Protein AF-A0A154BMY9-F1 (afdb_monomer_lite)

Structure (mmCIF, N/CA/C/O backbone):
data_AF-A0A154BMY9-F1
#
_entry.id   AF-A0A154BMY9-F1
#
loop_
_atom_site.group_PDB
_atom_site.id
_atom_site.type_symbol
_atom_site.label_atom_id
_atom_site.label_alt_id
_atom_site.label_comp_id
_atom_site.label_asym_id
_atom_site.label_entity_id
_atom_site.label_seq_id
_atom_site.pdbx_PDB_ins_code
_atom_site.Cartn_x
_atom_site.Cartn_y
_atom_site.Cartn_z
_atom_site.occupancy
_atom_site.B_iso_or_equiv
_atom_site.auth_seq_id
_atom_site.auth_comp_id
_atom_site.auth_asym_id
_atom_site.auth_atom_id
_atom_site.pdbx_PDB_model_num
ATOM 1 N N . MET A 1 1 ? 15.932 2.012 26.566 1.00 51.09 1 MET A N 1
ATOM 2 C CA . MET A 1 1 ? 16.531 0.942 25.735 1.00 51.09 1 MET A CA 1
ATOM 3 C C . MET A 1 1 ? 15.541 0.361 24.720 1.00 51.09 1 MET A C 1
ATOM 5 O O . MET A 1 1 ? 15.948 0.073 23.608 1.00 51.09 1 MET A O 1
ATOM 9 N N . GLU A 1 2 ? 14.242 0.281 25.026 1.00 52.28 2 GLU A N 1
ATOM 10 C CA . GLU A 1 2 ? 13.200 -0.252 24.119 1.00 52.28 2 GLU A CA 1
ATOM 11 C C . GLU A 1 2 ? 12.945 0.594 22.848 1.00 52.28 2 GLU A C 1
ATOM 13 O O . GLU A 1 2 ? 12.722 0.051 21.771 1.00 52.28 2 GLU A O 1
ATOM 18 N N . LYS A 1 3 ? 13.100 1.927 22.922 1.00 52.16 3 LYS A N 1
ATOM 19 C CA . LYS A 1 3 ? 12.952 2.829 21.758 1.00 52.16 3 LYS A CA 1
ATOM 20 C C . LYS A 1 3 ? 14.005 2.626 20.656 1.00 52.16 3 LYS A C 1
ATOM 22 O O . LYS A 1 3 ? 13.776 3.037 19.525 1.00 52.16 3 LYS A O 1
ATOM 27 N N . GLN A 1 4 ? 15.152 2.015 20.964 1.00 50.03 4 GLN A N 1
ATOM 28 C CA . GLN A 1 4 ? 16.261 1.892 20.010 1.00 50.03 4 GLN A CA 1
ATOM 29 C C . GLN A 1 4 ? 16.051 0.744 19.012 1.00 50.03 4 GLN A C 1
ATOM 31 O O . GLN A 1 4 ? 16.401 0.885 17.845 1.00 50.03 4 GLN A O 1
ATOM 36 N N . TRP A 1 5 ? 15.396 -0.345 19.428 1.00 52.19 5 TRP A N 1
ATOM 37 C CA . TRP A 1 5 ? 15.082 -1.490 18.561 1.00 52.19 5 TRP A CA 1
ATOM 38 C C . TRP A 1 5 ? 14.007 -1.175 17.515 1.00 52.19 5 TRP A C 1
ATOM 40 O O . TRP A 1 5 ? 14.119 -1.605 16.372 1.00 52.19 5 TRP A O 1
ATOM 50 N N . ILE A 1 6 ? 13.022 -0.340 17.863 1.00 58.69 6 ILE A N 1
ATOM 51 C CA . ILE A 1 6 ? 11.989 0.139 16.925 1.00 58.69 6 ILE A CA 1
ATOM 52 C C . ILE A 1 6 ? 12.590 1.129 15.905 1.00 58.69 6 ILE A C 1
ATOM 54 O O . ILE A 1 6 ? 12.063 1.313 14.811 1.00 58.69 6 ILE A O 1
ATOM 58 N N . SER A 1 7 ? 13.729 1.751 16.233 1.00 65.50 7 SER A N 1
ATOM 59 C CA . SER A 1 7 ? 14.408 2.715 15.362 1.00 65.50 7 SER A CA 1
ATOM 60 C C . SER A 1 7 ? 15.239 2.063 14.251 1.00 65.50 7 SER A C 1
ATOM 62 O O . SER A 1 7 ? 15.502 2.723 13.247 1.00 65.50 7 SER A O 1
ATOM 64 N N . PHE A 1 8 ? 15.655 0.800 14.405 1.00 77.31 8 PHE A N 1
ATOM 65 C CA . PHE A 1 8 ? 16.474 0.097 13.410 1.00 77.31 8 PHE A CA 1
ATOM 66 C C . PHE A 1 8 ? 15.772 -0.042 12.046 1.00 77.31 8 PHE A C 1
ATOM 68 O O . PHE A 1 8 ? 1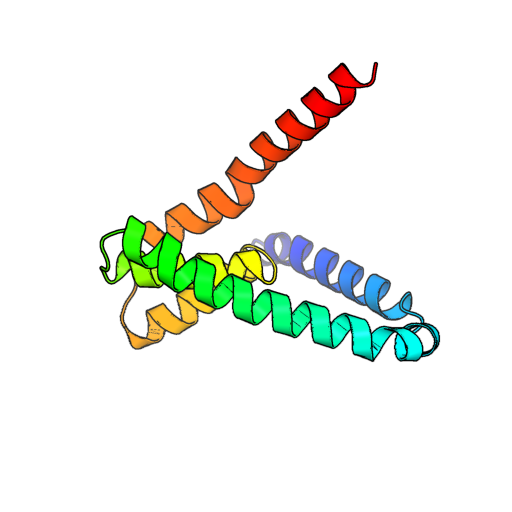6.356 0.397 11.057 1.00 77.31 8 PHE A O 1
ATOM 75 N N . PRO A 1 9 ? 14.523 -0.550 11.957 1.00 76.75 9 PRO A N 1
ATOM 76 C CA . PRO A 1 9 ? 13.801 -0.642 10.686 1.00 76.75 9 PRO A CA 1
ATOM 77 C C . PRO A 1 9 ? 13.630 0.716 10.000 1.00 76.75 9 PRO A C 1
ATOM 79 O O . PRO A 1 9 ? 13.838 0.836 8.797 1.00 76.75 9 PRO A O 1
ATOM 82 N N . THR A 1 10 ? 13.310 1.756 10.770 1.00 78.88 10 THR A N 1
ATOM 83 C CA . THR A 1 10 ? 13.125 3.120 10.256 1.00 78.88 10 THR A CA 1
ATOM 84 C C . THR A 1 10 ? 14.429 3.703 9.716 1.00 78.88 10 THR A C 1
ATOM 86 O O . THR A 1 10 ? 14.421 4.369 8.684 1.00 78.88 10 THR A O 1
ATOM 89 N N . PHE A 1 11 ? 15.555 3.428 10.381 1.00 86.12 11 PHE A N 1
ATOM 90 C CA . PHE A 1 11 ? 16.887 3.838 9.938 1.00 86.12 11 PHE A CA 1
ATOM 91 C C . PHE A 1 11 ? 17.336 3.086 8.677 1.00 86.12 11 PHE A C 1
ATOM 93 O O . PHE A 1 11 ? 17.856 3.690 7.744 1.00 86.12 11 PHE A O 1
ATOM 100 N N . SER A 1 12 ? 17.093 1.775 8.609 1.00 84.31 12 SER A N 1
ATOM 101 C CA . SER A 1 12 ? 17.373 0.979 7.410 1.00 84.31 12 SER A CA 1
ATOM 102 C C . SER A 1 12 ? 16.511 1.411 6.221 1.00 84.31 12 SER A C 1
ATOM 104 O O . SER 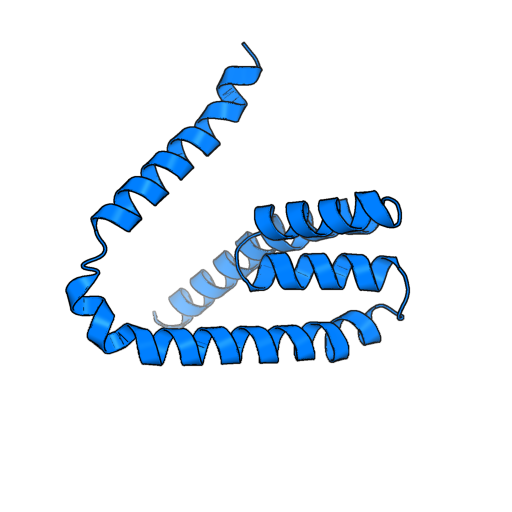A 1 12 ? 17.023 1.534 5.110 1.00 84.31 12 SER A O 1
ATOM 106 N N . LEU A 1 13 ? 15.224 1.695 6.445 1.00 81.88 13 LEU A N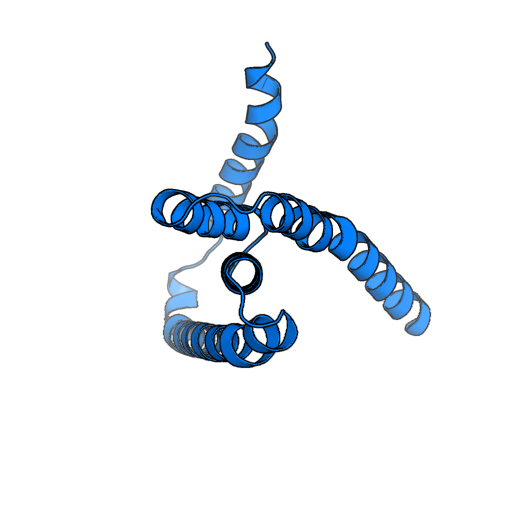 1
ATOM 107 C CA . LEU A 1 13 ? 14.307 2.172 5.410 1.00 81.88 13 LEU A CA 1
ATOM 108 C C . LEU A 1 13 ? 14.706 3.561 4.895 1.00 81.88 13 LEU A C 1
ATOM 110 O O . LEU A 1 13 ? 14.718 3.782 3.686 1.00 81.88 13 LEU A O 1
ATOM 114 N N . SER A 1 14 ? 15.064 4.491 5.785 1.00 83.00 14 SER A N 1
ATOM 115 C CA . SER A 1 14 ? 15.499 5.830 5.377 1.00 83.00 14 SER A CA 1
ATOM 116 C C . SER A 1 14 ? 16.814 5.791 4.596 1.00 83.00 14 SER A C 1
ATOM 118 O O . SER A 1 14 ? 16.940 6.491 3.589 1.00 83.00 14 SER A O 1
ATOM 120 N N . LEU A 1 15 ? 17.754 4.921 4.981 1.00 87.06 15 LEU A N 1
ATOM 121 C CA . LEU A 1 15 ? 18.967 4.650 4.206 1.00 87.06 15 LEU A CA 1
ATOM 122 C C . LEU A 1 15 ? 18.648 4.086 2.818 1.00 87.06 15 LEU A C 1
ATOM 124 O O . LEU A 1 15 ? 19.162 4.601 1.826 1.00 87.06 15 LEU A O 1
ATOM 128 N N . TYR A 1 16 ? 17.774 3.079 2.733 1.00 85.12 16 TYR A N 1
ATOM 129 C CA . TYR A 1 16 ? 17.360 2.479 1.463 1.00 85.12 16 TYR A CA 1
ATOM 130 C C . TYR A 1 16 ? 16.724 3.509 0.521 1.00 85.12 16 TYR A C 1
ATOM 132 O O . TYR A 1 16 ? 17.147 3.634 -0.626 1.00 85.12 16 TYR A O 1
ATOM 140 N N . ILE A 1 17 ? 15.759 4.293 1.012 1.00 84.88 17 ILE A N 1
ATOM 141 C CA . ILE A 1 17 ? 15.089 5.332 0.217 1.00 84.88 17 ILE A CA 1
ATOM 142 C C . ILE A 1 17 ? 16.103 6.386 -0.249 1.00 84.88 17 ILE A C 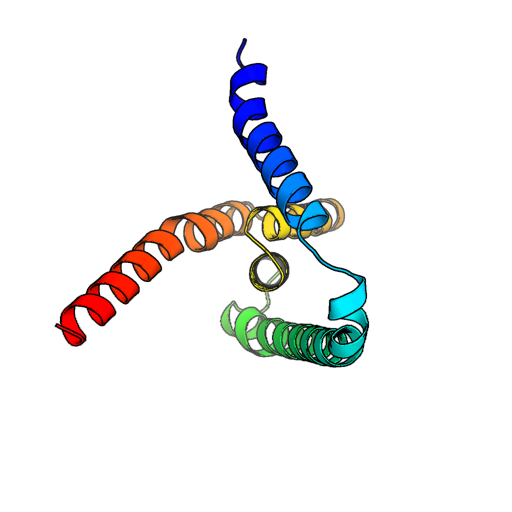1
ATOM 144 O O . ILE A 1 17 ? 16.091 6.783 -1.412 1.00 84.88 17 ILE A O 1
ATOM 148 N N . THR A 1 18 ? 17.028 6.798 0.623 1.00 86.25 18 THR A N 1
ATOM 149 C CA . THR A 1 18 ? 18.085 7.761 0.272 1.00 86.25 18 THR A CA 1
ATOM 150 C C . THR A 1 18 ? 18.991 7.222 -0.837 1.00 86.25 18 THR A C 1
ATOM 152 O O . THR A 1 18 ? 19.313 7.943 -1.781 1.00 86.25 18 THR A O 1
ATOM 155 N N . MET A 1 19 ? 19.392 5.952 -0.765 1.00 86.12 19 MET A N 1
ATOM 156 C CA . MET A 1 19 ? 20.198 5.311 -1.808 1.00 86.12 19 MET A CA 1
ATOM 157 C C . MET A 1 19 ? 19.423 5.170 -3.123 1.00 86.12 19 MET A C 1
ATOM 159 O O . MET A 1 19 ? 19.968 5.478 -4.182 1.00 86.12 19 MET A O 1
ATOM 163 N N . ALA A 1 20 ? 18.151 4.766 -3.059 1.00 82.88 20 ALA A N 1
ATOM 164 C CA . ALA A 1 20 ? 17.288 4.620 -4.227 1.00 82.88 20 ALA A CA 1
ATOM 165 C C . ALA A 1 20 ? 17.116 5.952 -4.973 1.00 82.88 20 ALA A C 1
ATOM 167 O O . ALA A 1 20 ? 17.276 5.994 -6.190 1.00 82.88 20 ALA A O 1
ATOM 168 N N . ILE A 1 21 ? 16.870 7.051 -4.250 1.00 82.62 21 ILE A N 1
ATOM 169 C CA . ILE A 1 21 ? 16.685 8.381 -4.850 1.00 82.62 21 ILE A CA 1
ATOM 170 C C . ILE A 1 21 ? 17.978 8.893 -5.496 1.00 82.62 21 ILE A C 1
ATOM 172 O O . ILE A 1 21 ? 17.927 9.425 -6.601 1.00 82.62 21 ILE A O 1
ATOM 176 N N . ASN A 1 22 ? 19.138 8.699 -4.860 1.00 83.94 22 ASN A N 1
ATOM 177 C CA . ASN A 1 22 ? 20.425 9.114 -5.435 1.00 83.94 22 ASN A CA 1
ATOM 178 C C . ASN A 1 22 ? 20.811 8.322 -6.696 1.00 83.94 22 ASN A C 1
ATOM 180 O O . ASN A 1 22 ? 21.585 8.815 -7.513 1.00 83.94 22 ASN A O 1
ATOM 184 N N . ASN A 1 23 ? 20.295 7.101 -6.865 1.00 77.50 23 ASN A N 1
ATOM 185 C CA . ASN A 1 23 ? 20.552 6.286 -8.053 1.00 77.50 23 ASN A CA 1
ATOM 186 C C . ASN A 1 23 ? 19.660 6.674 -9.246 1.00 77.50 23 ASN A C 1
ATOM 188 O O . ASN A 1 23 ? 19.972 6.344 -10.391 1.00 77.50 23 ASN A O 1
ATOM 192 N N . LEU A 1 24 ? 18.560 7.395 -9.004 1.00 74.56 24 LEU A N 1
ATOM 193 C CA . LEU A 1 24 ? 17.670 7.841 -10.067 1.00 74.56 24 LEU A CA 1
ATOM 194 C C . LEU A 1 24 ? 18.358 8.925 -10.899 1.00 74.56 24 LEU A C 1
ATOM 196 O O . LEU A 1 24 ? 18.543 10.064 -10.473 1.00 74.56 24 LEU A O 1
ATOM 200 N N . LYS A 1 25 ? 18.670 8.598 -12.151 1.00 71.44 25 LYS A N 1
ATOM 201 C CA . LYS A 1 25 ? 19.020 9.595 -13.161 1.00 71.44 25 LYS A CA 1
ATOM 202 C C . LYS A 1 25 ? 17.751 10.330 -13.594 1.00 71.44 25 LYS A C 1
ATOM 204 O O . LYS A 1 25 ? 17.175 10.022 -14.636 1.00 71.44 25 LYS A O 1
ATOM 209 N N . LEU A 1 26 ? 17.313 11.315 -12.802 1.00 64.75 26 LEU A N 1
ATOM 210 C CA . LEU A 1 26 ? 16.109 12.121 -13.077 1.00 64.75 26 LEU A CA 1
ATOM 211 C C . LEU A 1 26 ? 16.082 12.665 -14.516 1.00 64.75 26 LEU A C 1
ATOM 213 O O . LEU A 1 26 ? 15.016 12.781 -15.112 1.00 64.75 26 LEU A O 1
ATOM 217 N N . TRP A 1 27 ? 17.254 12.955 -15.086 1.00 70.50 27 TRP A N 1
ATOM 218 C CA . TRP A 1 27 ? 17.397 13.469 -16.447 1.00 70.50 27 TRP A CA 1
ATOM 219 C C . TRP A 1 27 ? 17.114 12.426 -17.547 1.00 70.50 27 TRP A C 1
ATOM 221 O O . TRP A 1 27 ? 16.514 12.769 -18.559 1.00 70.50 27 TRP A O 1
ATOM 231 N N . GLU A 1 28 ? 17.452 11.146 -17.344 1.00 67.88 28 GLU A N 1
ATOM 232 C CA . GLU A 1 28 ? 17.015 10.058 -18.243 1.00 67.88 28 GLU A CA 1
ATOM 233 C C . GLU A 1 28 ? 15.508 9.784 -18.082 1.00 67.88 28 GLU A C 1
ATOM 235 O O . GLU A 1 28 ? 14.828 9.417 -19.040 1.00 67.88 28 GLU A O 1
ATOM 240 N N . LEU A 1 29 ? 14.969 10.032 -16.883 1.00 62.00 29 LEU A N 1
ATOM 241 C CA . LEU A 1 29 ? 13.562 9.819 -16.554 1.00 62.00 29 LEU A CA 1
ATOM 242 C C . LEU A 1 29 ? 12.625 10.901 -17.104 1.00 62.00 29 LEU A C 1
ATOM 244 O O . LEU A 1 29 ? 11.443 10.622 -17.259 1.00 62.00 29 LEU A O 1
ATOM 248 N N . ILE A 1 30 ? 13.109 12.104 -17.438 1.00 68.62 30 ILE A N 1
ATOM 249 C CA . ILE A 1 30 ? 12.281 13.179 -18.025 1.00 68.62 30 ILE A CA 1
ATOM 250 C C . ILE A 1 30 ? 11.586 12.711 -19.309 1.00 68.62 30 ILE A C 1
ATOM 252 O O . ILE A 1 30 ? 10.404 12.990 -19.502 1.00 68.62 30 ILE A O 1
ATOM 256 N N . ASN A 1 31 ? 12.278 11.924 -20.139 1.00 78.19 31 ASN A N 1
ATOM 257 C CA . ASN A 1 31 ? 11.696 11.345 -21.353 1.00 78.19 31 ASN A CA 1
ATOM 258 C C . ASN A 1 31 ? 10.619 10.282 -21.050 1.00 78.19 31 ASN A C 1
ATOM 260 O O . ASN A 1 31 ? 9.781 9.992 -21.900 1.00 78.19 31 ASN A O 1
ATOM 264 N N . LEU A 1 32 ? 10.618 9.716 -19.838 1.00 77.38 32 LEU A N 1
ATOM 265 C CA . LEU A 1 32 ? 9.662 8.711 -19.361 1.00 77.38 32 LEU A CA 1
ATOM 266 C C . LEU A 1 32 ? 8.634 9.271 -18.361 1.00 77.38 32 LEU A C 1
ATOM 268 O O . LEU A 1 32 ? 7.697 8.564 -17.989 1.00 77.38 32 LEU A O 1
ATOM 272 N N . ALA A 1 33 ? 8.759 10.533 -17.945 1.00 82.00 33 ALA A N 1
ATOM 273 C CA . ALA A 1 33 ? 7.907 11.135 -16.924 1.00 82.00 33 ALA A CA 1
ATOM 274 C C . ALA A 1 33 ? 6.437 11.190 -17.367 1.00 82.00 33 ALA A C 1
ATOM 276 O O . ALA A 1 33 ? 5.538 10.917 -16.573 1.00 82.00 33 ALA A O 1
ATOM 277 N N . VAL A 1 34 ? 6.196 11.481 -18.651 1.00 85.25 34 VAL A N 1
ATOM 278 C CA . VAL A 1 34 ? 4.848 11.480 -19.238 1.00 85.25 34 VAL A CA 1
ATOM 279 C C . VAL A 1 34 ? 4.224 10.071 -19.207 1.00 85.25 34 VAL A C 1
ATOM 281 O O . VAL A 1 34 ? 3.140 9.935 -18.638 1.00 85.25 34 VAL A O 1
ATOM 284 N N . PRO A 1 35 ? 4.879 9.006 -19.717 1.00 87.44 35 PRO A N 1
ATOM 285 C CA . PRO A 1 35 ? 4.411 7.629 -19.536 1.00 87.44 35 PRO A CA 1
ATOM 286 C C . PRO A 1 35 ? 4.112 7.250 -18.080 1.00 87.44 35 PRO A C 1
ATOM 288 O O . PRO A 1 35 ? 3.094 6.618 -17.800 1.00 87.44 35 PRO A O 1
ATOM 291 N N . LEU A 1 36 ? 4.969 7.662 -17.144 1.00 87.81 36 LEU A N 1
ATOM 292 C CA . LEU A 1 36 ? 4.830 7.321 -15.729 1.00 87.81 36 LEU A CA 1
ATOM 293 C C . LEU A 1 36 ? 3.603 7.993 -15.093 1.00 87.81 36 LEU A C 1
ATOM 295 O O . LEU A 1 36 ? 2.879 7.353 -14.333 1.00 87.81 36 LEU A O 1
ATOM 299 N N . LEU A 1 37 ? 3.310 9.244 -15.464 1.00 89.94 37 LEU A N 1
ATOM 300 C CA . LEU A 1 37 ? 2.081 9.934 -15.060 1.00 89.94 37 LEU A CA 1
ATOM 301 C C . LEU A 1 37 ? 0.822 9.262 -15.613 1.00 89.94 37 LEU A C 1
ATOM 303 O O . LEU A 1 37 ? -0.161 9.131 -14.887 1.00 89.94 37 LEU A O 1
ATOM 307 N N . ILE A 1 38 ? 0.844 8.812 -16.871 1.00 93.44 38 ILE A N 1
ATOM 308 C CA . ILE A 1 38 ? -0.295 8.108 -17.481 1.00 93.44 38 ILE A CA 1
ATOM 309 C C . ILE A 1 38 ? -0.594 6.819 -16.710 1.00 93.44 38 ILE A C 1
ATOM 311 O O . ILE A 1 38 ? -1.749 6.560 -16.370 1.00 93.44 38 ILE A O 1
ATOM 315 N N . ILE A 1 39 ? 0.442 6.038 -16.389 1.00 92.44 39 ILE A N 1
ATOM 316 C CA . ILE A 1 39 ? 0.298 4.803 -15.610 1.00 92.44 39 ILE A CA 1
ATOM 317 C C . ILE A 1 39 ? -0.226 5.112 -14.207 1.00 92.44 39 ILE A C 1
ATOM 319 O O . ILE A 1 39 ? -1.158 4.453 -13.760 1.00 92.44 39 ILE A O 1
ATOM 323 N N . LEU A 1 40 ? 0.313 6.134 -13.535 1.00 91.50 40 LEU A N 1
ATOM 324 C CA . LEU A 1 40 ? -0.127 6.525 -12.196 1.00 91.50 40 LEU A CA 1
ATOM 325 C C . LEU A 1 40 ? -1.613 6.913 -12.180 1.00 91.50 40 LEU A C 1
ATOM 327 O O . LEU A 1 40 ? -2.364 6.452 -11.325 1.00 91.50 40 LEU A O 1
ATOM 331 N N . ILE A 1 41 ? -2.054 7.727 -13.142 1.00 94.19 41 ILE A N 1
ATOM 332 C CA . ILE A 1 41 ? -3.462 8.125 -13.272 1.00 94.19 41 ILE A CA 1
ATOM 333 C C . ILE A 1 41 ? -4.333 6.900 -13.559 1.00 94.19 41 ILE A C 1
ATOM 335 O O . ILE A 1 41 ? -5.362 6.715 -12.910 1.00 94.19 41 ILE A O 1
ATOM 339 N N . GLY A 1 42 ? -3.909 6.033 -14.482 1.00 94.94 42 GLY A N 1
ATOM 340 C CA . GLY A 1 42 ? -4.602 4.779 -14.773 1.00 94.94 42 GLY A CA 1
ATOM 341 C C . GLY A 1 42 ? -4.732 3.888 -13.537 1.00 94.94 42 GLY A C 1
ATOM 342 O O . GLY A 1 42 ? -5.814 3.371 -13.263 1.00 94.94 42 GLY A O 1
ATOM 343 N N . GLN A 1 43 ? -3.665 3.772 -12.744 1.00 93.50 43 GLN A N 1
ATOM 344 C CA . GLN A 1 43 ? -3.644 3.011 -11.499 1.00 93.50 43 GLN A CA 1
ATOM 345 C C . GLN A 1 43 ? -4.592 3.610 -10.459 1.00 93.50 43 GLN A C 1
ATOM 347 O O . GLN A 1 43 ? -5.351 2.866 -9.849 1.00 93.50 43 GLN A O 1
ATOM 352 N N . ILE A 1 44 ? -4.607 4.935 -10.287 1.00 93.12 44 ILE A N 1
ATOM 353 C CA . ILE A 1 44 ? -5.537 5.618 -9.374 1.00 93.12 44 ILE A CA 1
ATOM 354 C C . ILE A 1 44 ? -6.986 5.321 -9.765 1.00 93.12 44 ILE A C 1
ATOM 356 O O . ILE A 1 44 ? -7.790 4.943 -8.914 1.00 93.12 44 ILE A O 1
ATOM 360 N N . ILE A 1 45 ? -7.315 5.457 -11.051 1.00 94.50 45 ILE A N 1
ATOM 361 C CA . ILE A 1 45 ? -8.668 5.226 -11.563 1.00 94.50 45 ILE A CA 1
ATOM 362 C C . ILE A 1 45 ? -9.076 3.764 -11.353 1.00 94.50 45 ILE A C 1
ATOM 364 O O . ILE A 1 45 ? -10.146 3.490 -10.808 1.00 94.50 45 ILE A O 1
ATOM 368 N N . LEU A 1 46 ? -8.220 2.821 -11.747 1.00 93.69 46 LEU A N 1
ATOM 369 C CA . LEU A 1 46 ? -8.495 1.392 -11.625 1.00 93.69 46 LEU A CA 1
ATOM 370 C C . LEU A 1 46 ? -8.640 0.979 -10.157 1.00 93.69 46 LEU A C 1
ATOM 372 O O . LEU A 1 46 ? -9.574 0.257 -9.819 1.00 93.69 46 LEU A O 1
ATOM 376 N N . MET A 1 47 ? -7.774 1.487 -9.279 1.00 93.25 47 MET A N 1
ATOM 377 C CA . MET A 1 47 ? -7.826 1.221 -7.842 1.00 93.25 47 MET A CA 1
ATOM 378 C C . MET A 1 47 ? -9.105 1.780 -7.212 1.00 93.25 47 MET A C 1
ATOM 380 O O . MET A 1 47 ? -9.746 1.102 -6.409 1.00 93.25 47 MET A O 1
ATOM 384 N N . PHE A 1 48 ? -9.512 2.989 -7.606 1.00 90.81 48 PHE A N 1
ATOM 385 C CA . PHE A 1 48 ? -10.755 3.602 -7.149 1.00 90.81 48 PHE A CA 1
ATOM 386 C C . PHE A 1 48 ? -11.971 2.755 -7.537 1.00 90.81 48 PHE A C 1
ATOM 388 O O . PHE A 1 48 ? -12.777 2.403 -6.674 1.00 90.81 48 PHE A O 1
ATOM 395 N N . PHE A 1 49 ? -12.074 2.360 -8.810 1.00 92.19 49 PHE A N 1
ATOM 396 C CA . PHE A 1 49 ? -13.163 1.498 -9.269 1.00 92.19 49 PHE A CA 1
ATOM 397 C C . PHE A 1 49 ? -13.128 0.122 -8.612 1.00 92.19 49 PHE A C 1
ATOM 399 O O . PHE A 1 49 ? -14.174 -0.379 -8.213 1.00 92.19 49 PHE A O 1
ATOM 406 N N . PHE A 1 50 ? -11.949 -0.477 -8.452 1.00 90.19 50 PHE A N 1
ATOM 407 C CA . PHE A 1 50 ? -11.804 -1.777 -7.807 1.00 90.19 50 PHE A CA 1
ATOM 408 C C . PHE A 1 50 ? -12.273 -1.740 -6.349 1.00 90.19 50 PHE A C 1
ATOM 410 O O . PHE A 1 50 ? -13.087 -2.566 -5.938 1.00 90.19 50 PHE A O 1
ATOM 417 N N . CYS A 1 51 ? -11.829 -0.761 -5.563 1.00 89.75 51 CYS A N 1
ATOM 418 C CA . CYS A 1 51 ? -12.267 -0.647 -4.175 1.00 89.75 51 CYS A CA 1
ATOM 419 C C . CYS A 1 51 ? -13.753 -0.318 -4.053 1.00 89.75 51 CYS A C 1
ATOM 421 O O . CYS A 1 51 ? -14.428 -0.865 -3.183 1.00 89.75 51 CYS A O 1
ATOM 423 N N . TRP A 1 52 ? -14.286 0.525 -4.935 1.00 86.25 52 TRP A N 1
ATOM 424 C CA . TRP A 1 52 ? -15.691 0.906 -4.879 1.00 86.25 52 TRP A CA 1
ATOM 425 C C . TRP A 1 52 ? -16.647 -0.194 -5.369 1.00 86.25 52 TRP A C 1
ATOM 427 O O . TRP A 1 52 ? -17.691 -0.410 -4.759 1.00 86.25 52 TRP A O 1
ATOM 437 N N . LEU A 1 53 ? -16.309 -0.909 -6.444 1.00 85.06 53 LEU A N 1
ATOM 438 C CA . LEU A 1 53 ? -17.180 -1.931 -7.037 1.00 85.06 53 LEU A CA 1
ATOM 439 C C . LEU A 1 53 ? -16.961 -3.319 -6.450 1.00 85.06 53 LEU A C 1
ATOM 441 O O . LEU A 1 53 ? -17.922 -4.062 -6.308 1.00 85.06 53 LEU A O 1
ATOM 445 N N . VAL A 1 54 ? -15.718 -3.690 -6.143 1.00 86.00 54 VAL A N 1
ATOM 446 C CA . VAL A 1 54 ? -15.405 -5.033 -5.647 1.00 86.00 54 VAL A CA 1
ATOM 447 C C . VAL A 1 54 ? -15.415 -5.019 -4.130 1.00 86.00 54 VAL A C 1
ATOM 449 O O . VAL A 1 54 ? -16.265 -5.654 -3.522 1.00 86.00 54 VAL A O 1
ATOM 452 N N . VAL A 1 55 ? -14.518 -4.260 -3.501 1.00 84.38 55 VAL A N 1
ATOM 453 C CA . VAL A 1 55 ? -14.313 -4.356 -2.046 1.00 84.38 55 VAL A CA 1
ATOM 454 C C . VAL A 1 55 ? -15.547 -3.884 -1.275 1.00 84.38 55 VAL A C 1
ATOM 456 O O . VAL A 1 55 ? -16.057 -4.611 -0.425 1.00 84.38 55 VAL A O 1
ATOM 459 N N . PHE A 1 56 ? -16.083 -2.709 -1.611 1.00 85.88 56 PHE A N 1
ATOM 460 C CA . PHE A 1 56 ? -17.213 -2.128 -0.886 1.00 85.88 56 PHE A CA 1
ATOM 461 C C . PHE A 1 56 ? -18.524 -2.917 -1.056 1.00 85.88 56 PHE A C 1
ATOM 463 O O . PHE A 1 56 ? -19.278 -3.061 -0.092 1.00 85.88 56 PHE A O 1
ATOM 470 N N . PHE A 1 57 ? -18.798 -3.464 -2.246 1.00 82.31 57 PHE A N 1
ATOM 471 C CA . PHE A 1 57 ? -19.989 -4.296 -2.461 1.00 82.31 57 PHE A CA 1
ATOM 472 C C . PHE A 1 57 ? -19.850 -5.694 -1.858 1.00 82.31 57 PHE A C 1
ATOM 474 O O . PHE A 1 57 ? -20.811 -6.184 -1.268 1.00 82.31 57 PHE A O 1
ATOM 481 N N . LEU A 1 58 ? -18.681 -6.332 -1.979 1.00 83.56 58 LEU A N 1
ATOM 482 C CA . LEU A 1 58 ? -18.481 -7.696 -1.486 1.00 83.56 58 LEU A CA 1
ATOM 483 C C . LEU A 1 58 ? -18.504 -7.764 0.051 1.00 83.56 58 LEU A C 1
ATOM 485 O O . LEU A 1 58 ? -18.949 -8.759 0.611 1.00 83.56 58 LEU A O 1
ATOM 489 N N . MET A 1 59 ? -18.061 -6.702 0.735 1.00 81.00 59 MET A N 1
ATOM 490 C CA . MET A 1 59 ? -18.003 -6.628 2.203 1.00 81.00 59 MET A CA 1
ATOM 491 C C . MET A 1 59 ? -19.294 -6.131 2.877 1.00 81.00 59 MET A C 1
ATOM 493 O O . MET A 1 59 ? -19.275 -5.825 4.064 1.00 81.00 59 MET A O 1
ATOM 497 N N . GLY A 1 60 ? -20.420 -6.041 2.162 1.00 78.88 60 GLY A N 1
ATOM 498 C CA . GLY A 1 60 ? -21.721 -5.762 2.790 1.00 78.88 60 GLY A CA 1
ATOM 499 C C . GLY A 1 60 ? -22.056 -4.281 3.003 1.00 78.88 60 GLY A C 1
ATOM 500 O O . GLY A 1 60 ? -23.094 -3.981 3.579 1.00 78.88 60 GLY A O 1
ATOM 501 N N . ARG A 1 61 ? -21.252 -3.352 2.459 1.00 82.69 61 ARG A N 1
ATOM 502 C CA . ARG A 1 61 ? -21.517 -1.893 2.437 1.00 82.69 61 ARG A CA 1
ATOM 503 C C . ARG A 1 61 ? -21.599 -1.218 3.817 1.00 82.69 61 ARG A C 1
ATOM 505 O O . ARG A 1 61 ? -22.160 -0.129 3.928 1.00 82.69 61 ARG A O 1
ATOM 512 N N . ASP A 1 62 ? -20.995 -1.820 4.836 1.00 87.31 62 ASP A N 1
ATOM 513 C CA . ASP A 1 62 ? -20.921 -1.265 6.189 1.00 87.31 62 ASP A CA 1
ATOM 514 C C . ASP A 1 62 ? -19.700 -0.348 6.402 1.00 87.31 62 ASP A C 1
ATOM 516 O O . ASP A 1 62 ? -18.822 -0.185 5.544 1.00 87.31 62 ASP A O 1
ATOM 520 N N . TYR A 1 63 ? -19.606 0.257 7.590 1.00 86.25 63 TYR A N 1
ATOM 521 C CA . TYR A 1 63 ? -18.437 1.053 7.978 1.00 86.25 63 TYR A CA 1
ATOM 522 C C . TYR A 1 63 ? -17.138 0.231 7.934 1.00 86.25 63 TYR A C 1
ATOM 524 O O . TYR A 1 63 ? -16.112 0.721 7.463 1.00 86.25 63 TYR A O 1
ATOM 532 N N . GLU A 1 64 ? -17.186 -1.042 8.336 1.00 85.81 64 GLU A N 1
ATOM 533 C CA . GLU A 1 64 ? -16.031 -1.943 8.241 1.00 85.81 64 GLU A CA 1
ATOM 534 C C . GLU A 1 64 ? -15.606 -2.173 6.784 1.00 85.81 64 GLU A C 1
ATOM 536 O O . GLU A 1 64 ? -14.414 -2.116 6.485 1.00 85.81 64 GLU A O 1
ATOM 541 N N . ALA A 1 65 ? -16.560 -2.319 5.856 1.00 87.62 65 ALA A N 1
ATOM 542 C CA . ALA A 1 65 ? -16.284 -2.417 4.421 1.00 87.62 65 ALA A CA 1
ATOM 543 C C . ALA A 1 65 ? -15.595 -1.154 3.883 1.00 87.62 65 ALA A C 1
ATOM 545 O O . ALA A 1 65 ? -14.679 -1.230 3.060 1.00 87.62 65 ALA A O 1
ATOM 546 N N . THR A 1 66 ? -16.001 0.019 4.375 1.00 88.94 66 THR A N 1
ATOM 547 C CA . THR A 1 66 ? -15.363 1.299 4.033 1.00 88.94 66 THR A CA 1
ATOM 548 C C . THR A 1 66 ? -13.934 1.352 4.567 1.00 88.94 66 THR A C 1
ATOM 550 O O . THR A 1 66 ? -13.012 1.717 3.838 1.00 88.94 66 THR A O 1
ATOM 553 N N . MET A 1 67 ? -13.728 0.928 5.814 1.00 89.75 67 MET A N 1
ATOM 554 C CA . MET A 1 67 ? -12.414 0.896 6.451 1.00 89.75 67 MET A CA 1
ATOM 555 C C . MET A 1 67 ? -11.444 -0.047 5.733 1.00 89.75 67 MET A C 1
ATOM 557 O O . MET A 1 67 ? -10.287 0.299 5.499 1.00 89.75 67 MET A O 1
ATOM 561 N N . LEU A 1 68 ? -11.935 -1.219 5.330 1.00 90.25 68 LEU A N 1
ATOM 562 C CA . LEU A 1 68 ? -11.184 -2.209 4.564 1.00 90.25 68 LEU A CA 1
ATOM 563 C C . LEU A 1 68 ? -10.903 -1.727 3.138 1.00 90.25 68 LEU A C 1
ATOM 565 O O . LEU A 1 68 ? -9.797 -1.923 2.643 1.00 90.25 68 LEU A O 1
ATOM 569 N N . SER A 1 69 ? -11.841 -1.016 2.509 1.00 91.50 69 SER A N 1
ATOM 570 C CA . SER A 1 69 ? -11.616 -0.369 1.210 1.00 91.50 69 SER A CA 1
ATOM 571 C C . SER A 1 69 ? -10.512 0.688 1.293 1.00 91.50 69 SER A C 1
ATOM 573 O O . SER A 1 69 ? -9.621 0.704 0.451 1.00 91.50 69 SER A O 1
ATOM 575 N N . VAL A 1 70 ? -10.510 1.529 2.333 1.00 91.31 70 VAL A N 1
ATOM 576 C CA . VAL A 1 70 ? -9.450 2.528 2.562 1.00 91.31 70 VAL A CA 1
ATOM 577 C C . VAL A 1 70 ? -8.099 1.870 2.841 1.00 91.31 70 VAL A C 1
ATOM 579 O O . VAL A 1 70 ? -7.082 2.308 2.296 1.00 91.31 70 VAL A O 1
ATOM 582 N N . GLY A 1 71 ? -8.087 0.789 3.624 1.00 91.38 71 GLY A N 1
ATOM 583 C CA . GLY A 1 71 ? -6.899 -0.0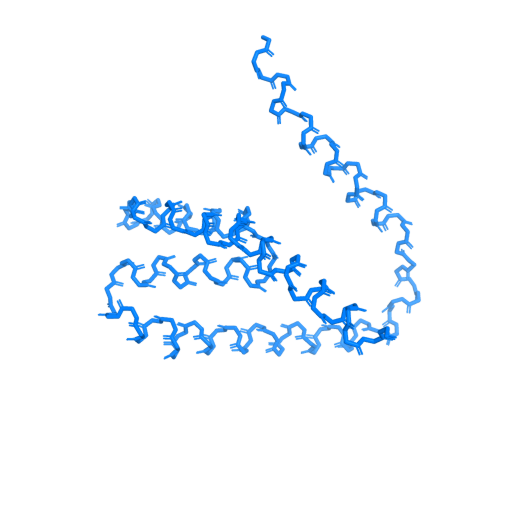39 3.815 1.00 91.38 71 GLY A CA 1
ATOM 584 C C . GLY A 1 71 ? -6.381 -0.612 2.495 1.00 91.38 71 GLY A C 1
ATOM 585 O O . GLY A 1 71 ? -5.191 -0.517 2.206 1.00 91.38 71 GLY A O 1
ATOM 586 N N . MET A 1 72 ? -7.274 -1.122 1.647 1.00 90.38 72 MET A N 1
ATOM 587 C CA . MET A 1 72 ? -6.920 -1.708 0.355 1.00 90.38 72 MET A CA 1
ATOM 588 C C . MET A 1 72 ? -6.376 -0.672 -0.635 1.00 90.38 72 MET A C 1
ATOM 590 O O . MET A 1 72 ? -5.403 -0.958 -1.326 1.00 90.38 72 MET A O 1
ATOM 594 N N . ILE A 1 73 ? -6.932 0.545 -0.674 1.00 92.31 73 ILE A N 1
ATOM 595 C CA . ILE A 1 73 ? -6.378 1.646 -1.483 1.00 92.31 73 ILE A CA 1
ATOM 596 C C . ILE A 1 73 ? -4.973 2.006 -0.988 1.00 92.31 73 ILE A C 1
ATOM 598 O O . ILE A 1 73 ? -4.046 2.120 -1.789 1.00 92.31 73 ILE A O 1
ATOM 602 N N . GLY A 1 74 ? -4.794 2.165 0.328 1.00 90.31 74 GLY A N 1
ATOM 603 C CA . GLY A 1 74 ? -3.490 2.509 0.898 1.00 90.31 74 GLY A CA 1
ATOM 604 C C . GLY A 1 74 ? -2.436 1.426 0.656 1.00 90.31 74 GLY A C 1
ATOM 605 O O . GLY A 1 74 ? -1.298 1.749 0.314 1.00 90.31 74 GLY A O 1
ATOM 606 N N . PHE A 1 75 ? -2.823 0.154 0.757 1.00 89.62 75 PHE A N 1
ATOM 607 C CA . PHE A 1 75 ? -1.959 -0.980 0.443 1.00 89.62 75 PHE A CA 1
ATOM 608 C C . PHE A 1 75 ? -1.637 -1.053 -1.055 1.00 89.62 75 PHE A C 1
ATOM 610 O O . PHE A 1 75 ? -0.468 -1.077 -1.422 1.00 89.62 75 PHE A O 1
ATOM 617 N N . GLY A 1 76 ? -2.653 -1.024 -1.923 1.00 87.31 76 GLY A N 1
ATOM 618 C CA . GLY A 1 76 ? -2.506 -1.198 -3.372 1.00 87.31 76 GLY A CA 1
ATOM 619 C C . GLY A 1 76 ? -1.752 -0.068 -4.078 1.00 87.31 76 GLY A C 1
ATOM 620 O O . GLY A 1 76 ? -1.175 -0.280 -5.142 1.00 87.31 76 GLY A O 1
ATOM 621 N N . MET A 1 77 ? -1.713 1.129 -3.490 1.00 89.94 77 MET A N 1
ATOM 622 C CA . MET A 1 77 ? -0.906 2.249 -3.988 1.00 89.94 77 MET A CA 1
ATOM 623 C C . MET A 1 77 ? 0.491 2.335 -3.356 1.00 89.94 77 MET A C 1
ATOM 625 O O . MET A 1 77 ? 1.247 3.254 -3.667 1.00 89.94 77 MET A O 1
ATOM 629 N N . GLY A 1 78 ? 0.846 1.415 -2.461 1.00 86.94 78 GLY A N 1
ATOM 630 C CA . GLY A 1 78 ? 2.132 1.440 -1.780 1.00 86.94 78 GLY A CA 1
ATOM 631 C C . GLY A 1 78 ? 2.395 0.154 -1.014 1.00 86.94 78 GLY A C 1
ATOM 632 O O . GLY A 1 78 ? 2.744 -0.865 -1.599 1.00 86.94 78 GLY A O 1
ATOM 633 N N . ALA A 1 79 ? 2.282 0.225 0.309 1.00 85.81 79 ALA A N 1
ATOM 634 C CA . ALA A 1 79 ? 2.536 -0.900 1.199 1.00 85.81 79 ALA A CA 1
ATOM 635 C C . ALA A 1 79 ? 1.621 -0.835 2.430 1.00 85.81 79 ALA A C 1
ATOM 637 O O . ALA A 1 79 ? 0.920 0.151 2.665 1.00 85.81 79 ALA A O 1
ATOM 638 N N . VAL A 1 80 ? 1.671 -1.870 3.268 1.00 88.69 80 VAL A N 1
ATOM 639 C CA . VAL A 1 80 ? 0.897 -1.963 4.519 1.00 88.69 80 VAL A CA 1
ATOM 640 C C . VAL A 1 80 ? 1.011 -0.735 5.438 1.00 88.69 80 VAL A C 1
ATOM 642 O O . VAL A 1 80 ? -0.027 -0.306 5.938 1.00 88.69 80 VAL A O 1
ATOM 645 N N . PRO A 1 81 ? 2.181 -0.094 5.655 1.00 86.62 81 PRO A N 1
ATOM 646 C CA . PRO A 1 81 ? 2.234 1.128 6.464 1.00 86.62 81 PRO A CA 1
ATOM 647 C C . PRO A 1 81 ? 1.361 2.264 5.907 1.00 86.62 81 PRO A C 1
ATOM 649 O O . PRO A 1 81 ? 0.749 2.991 6.683 1.00 86.62 81 PRO A O 1
ATOM 652 N N . ASN A 1 82 ? 1.235 2.386 4.582 1.00 90.25 82 ASN A N 1
ATOM 653 C CA . ASN A 1 82 ? 0.372 3.390 3.956 1.00 90.25 82 ASN A CA 1
ATOM 654 C C . ASN A 1 82 ? -1.119 3.074 4.176 1.00 90.25 82 ASN A C 1
ATOM 656 O O . ASN A 1 82 ? -1.919 3.967 4.447 1.00 90.25 82 ASN A O 1
ATOM 660 N N . ALA A 1 83 ? -1.488 1.789 4.142 1.00 91.06 83 ALA A N 1
ATOM 661 C CA . ALA A 1 83 ? -2.829 1.334 4.509 1.00 91.06 83 ALA A CA 1
ATOM 662 C C . ALA A 1 83 ? -3.194 1.732 5.945 1.00 91.06 83 ALA A C 1
ATOM 664 O O . ALA A 1 83 ? -4.251 2.316 6.176 1.00 91.06 83 ALA A O 1
ATOM 665 N N . LEU A 1 84 ? -2.293 1.469 6.896 1.00 91.25 84 LEU A N 1
ATOM 666 C CA . LEU A 1 84 ? -2.510 1.769 8.310 1.00 91.25 84 LEU A CA 1
ATOM 667 C C . LEU A 1 84 ? -2.662 3.272 8.564 1.00 91.25 84 LEU A C 1
ATOM 669 O O . LEU A 1 84 ? -3.558 3.663 9.308 1.00 91.25 84 LEU A O 1
ATOM 673 N N . VAL A 1 85 ? -1.852 4.116 7.916 1.00 90.50 85 VAL A N 1
ATOM 674 C CA . VAL A 1 85 ? -1.969 5.581 8.027 1.00 90.50 85 VAL A CA 1
ATOM 675 C C . VAL A 1 85 ? -3.298 6.080 7.451 1.00 90.50 85 VAL A C 1
ATOM 677 O O . VAL A 1 85 ? -3.979 6.879 8.095 1.00 90.50 85 VAL A O 1
ATOM 680 N N . ASN A 1 86 ? -3.725 5.577 6.289 1.00 91.44 86 ASN A N 1
ATOM 681 C CA . ASN A 1 86 ? -5.004 5.963 5.683 1.00 91.44 86 ASN A CA 1
ATOM 682 C C . ASN A 1 86 ? -6.204 5.539 6.541 1.00 91.44 86 ASN A C 1
ATOM 684 O O . ASN A 1 86 ? -7.133 6.318 6.766 1.00 91.44 86 ASN A O 1
ATOM 688 N N . MET A 1 87 ? -6.170 4.315 7.066 1.00 92.31 87 MET A N 1
ATOM 689 C CA . MET A 1 87 ? -7.174 3.820 8.004 1.00 92.31 87 MET A CA 1
ATOM 690 C C . MET A 1 87 ? -7.171 4.635 9.299 1.00 92.31 87 MET A C 1
ATOM 692 O O . MET A 1 87 ? -8.232 4.948 9.830 1.00 92.31 87 MET A O 1
ATOM 696 N N . GLN A 1 88 ? -6.002 5.040 9.798 1.00 90.75 88 GLN A N 1
ATOM 697 C CA . GLN A 1 88 ? -5.890 5.888 10.983 1.00 90.75 88 GLN A CA 1
ATOM 698 C C . GLN A 1 88 ? -6.490 7.276 10.747 1.00 90.75 88 GLN A C 1
ATOM 700 O O . GLN A 1 88 ? -7.230 7.762 11.602 1.00 90.75 88 GLN A O 1
ATOM 705 N N . ALA A 1 89 ? -6.258 7.879 9.580 1.00 90.44 89 ALA A N 1
ATOM 706 C CA . ALA A 1 89 ? -6.872 9.149 9.204 1.00 90.44 89 ALA A CA 1
ATOM 707 C C . ALA A 1 89 ? -8.411 9.058 9.165 1.00 90.44 89 ALA A C 1
ATOM 709 O O . ALA A 1 89 ? -9.093 9.949 9.673 1.00 90.44 89 ALA A O 1
ATOM 710 N N . LEU A 1 90 ? -8.973 7.963 8.634 1.00 91.00 90 LEU A N 1
ATOM 711 C CA . LEU A 1 90 ? -10.426 7.751 8.643 1.00 91.00 90 LEU A CA 1
ATOM 712 C C . LEU A 1 90 ? -10.958 7.483 10.062 1.00 91.00 90 LEU A C 1
ATOM 714 O O . LEU A 1 90 ? -11.962 8.070 10.473 1.00 91.00 90 LEU A O 1
ATOM 718 N N . SER A 1 91 ? -10.241 6.661 10.835 1.00 90.62 91 SER A N 1
ATOM 719 C CA . SER A 1 91 ? -10.569 6.313 12.221 1.00 90.62 91 SER A CA 1
ATOM 720 C C . SER A 1 91 ? -10.670 7.533 13.129 1.00 90.62 91 SER A C 1
ATOM 722 O O . SER A 1 91 ? -11.498 7.545 14.036 1.00 90.62 91 SER A O 1
ATOM 724 N N . GLN A 1 92 ? -9.815 8.537 12.925 1.00 89.69 92 GLN A N 1
ATOM 725 C CA . GLN A 1 92 ? -9.825 9.764 13.723 1.00 89.69 92 GLN A CA 1
ATOM 726 C C . GLN A 1 92 ? -11.106 10.581 13.513 1.00 89.69 92 GLN A C 1
ATOM 728 O O . GLN A 1 92 ? -11.518 11.303 14.416 1.00 89.69 92 GLN A O 1
ATOM 733 N N . LYS A 1 93 ? -11.747 10.461 12.343 1.00 88.38 93 LYS A N 1
ATOM 734 C CA . LYS A 1 93 ? -12.943 11.231 11.988 1.00 88.38 93 LYS A CA 1
ATOM 735 C C . LYS A 1 93 ? -14.254 10.491 12.268 1.00 88.38 93 LYS A C 1
ATOM 737 O O . LYS A 1 93 ? -15.224 11.133 12.657 1.00 88.38 93 LYS A O 1
ATOM 742 N N . TYR A 1 94 ? -14.292 9.173 12.067 1.00 86.25 94 TYR A N 1
ATOM 743 C CA . TYR A 1 94 ? -15.529 8.375 12.137 1.00 86.25 94 TYR A CA 1
ATOM 744 C C . TYR A 1 94 ? -15.506 7.260 13.195 1.00 86.25 94 TYR A C 1
ATOM 746 O O . TYR A 1 94 ? -16.496 6.554 13.361 1.00 86.25 94 TYR A O 1
ATOM 754 N N . GLY A 1 95 ? -14.411 7.126 13.946 1.00 85.81 95 GLY A N 1
ATOM 755 C CA . GLY A 1 95 ? -14.244 6.120 14.994 1.00 85.81 95 GLY A CA 1
ATOM 756 C C . GLY A 1 95 ? -13.462 4.880 14.533 1.00 85.81 95 GLY A C 1
ATOM 757 O O . GLY A 1 95 ? -13.384 4.586 13.339 1.00 85.81 95 GLY A O 1
ATOM 758 N N . PRO A 1 96 ? -12.825 4.144 15.456 1.00 82.50 96 PRO A N 1
ATOM 759 C CA . PRO A 1 96 ? -12.013 2.980 15.110 1.00 82.50 96 PRO A CA 1
ATOM 760 C C . PRO A 1 96 ? -12.850 1.747 14.753 1.00 82.50 96 PRO A C 1
ATOM 762 O O . PRO A 1 96 ? -13.881 1.486 15.363 1.00 82.50 96 PRO A O 1
ATOM 765 N N . SER A 1 97 ? -12.346 0.942 13.810 1.00 84.31 97 SER A N 1
ATOM 766 C CA . SER A 1 97 ? -12.811 -0.431 13.553 1.00 84.31 97 SER A CA 1
ATOM 767 C C . SER A 1 97 ? -11.680 -1.418 13.887 1.00 84.31 97 SER A C 1
ATOM 769 O O . SER A 1 97 ? -10.760 -1.591 13.082 1.00 84.31 97 SER A O 1
ATOM 771 N N . PRO A 1 98 ? -11.705 -2.054 15.073 1.00 79.75 98 PRO A N 1
ATOM 772 C CA . PRO A 1 98 ? -10.645 -2.964 15.515 1.00 79.75 98 PRO A CA 1
ATOM 773 C C . PRO A 1 98 ? -10.436 -4.154 14.570 1.00 79.75 98 PRO A C 1
ATOM 775 O O . PRO A 1 98 ? -9.298 -4.538 14.303 1.00 79.75 98 PRO A O 1
ATOM 778 N N . ASN A 1 99 ? -11.528 -4.689 14.016 1.00 85.50 99 ASN A N 1
ATOM 779 C CA . ASN A 1 99 ? -11.501 -5.834 13.106 1.00 85.50 99 ASN A CA 1
ATOM 780 C C . ASN A 1 99 ? -10.689 -5.528 11.842 1.00 85.50 99 ASN A C 1
ATOM 782 O O . ASN A 1 99 ? -9.814 -6.303 11.457 1.00 85.50 99 ASN A O 1
ATOM 786 N N . ALA A 1 100 ? -10.919 -4.362 11.231 1.00 84.62 100 ALA A N 1
ATOM 787 C CA . ALA A 1 100 ? -10.206 -3.960 10.025 1.00 84.62 100 ALA A CA 1
ATOM 788 C C . ALA A 1 100 ? -8.711 -3.719 10.294 1.00 84.62 100 ALA A C 1
ATOM 790 O O . ALA A 1 100 ? -7.866 -4.163 9.517 1.00 84.62 100 ALA A O 1
ATOM 791 N N . PHE A 1 101 ? -8.370 -3.062 11.409 1.00 86.31 101 PHE A N 1
ATOM 792 C CA . PHE A 1 101 ? -6.976 -2.782 11.781 1.00 86.31 101 PHE A CA 1
ATOM 793 C C . PHE A 1 101 ? -6.147 -4.034 12.062 1.00 86.31 101 PHE A C 1
ATOM 795 O O . PHE A 1 101 ? -4.931 -3.998 11.887 1.00 86.31 101 PHE A O 1
ATOM 802 N N . PHE A 1 102 ? -6.778 -5.130 12.482 1.00 88.44 102 PHE A N 1
ATOM 803 C CA . PHE A 1 102 ? -6.099 -6.411 12.648 1.00 88.44 102 PHE A CA 1
ATOM 804 C C . PHE A 1 102 ? -5.985 -7.171 11.320 1.00 88.44 102 PHE A C 1
ATOM 806 O O . PHE A 1 102 ? -4.923 -7.696 10.982 1.00 88.44 102 PHE A O 1
ATOM 813 N N . LEU A 1 103 ? -7.068 -7.195 10.539 1.00 89.19 103 LEU A N 1
ATOM 814 C CA . LEU A 1 103 ? -7.152 -7.976 9.309 1.00 89.19 103 LEU A CA 1
ATOM 815 C C . LEU A 1 103 ? -6.202 -7.467 8.214 1.00 89.19 103 LEU A C 1
ATOM 817 O O . LEU A 1 103 ? -5.524 -8.269 7.575 1.00 89.19 103 LEU A O 1
ATOM 821 N N . VAL A 1 104 ? -6.114 -6.149 8.008 1.00 88.94 104 VAL A N 1
ATOM 822 C CA . VAL A 1 104 ? -5.309 -5.552 6.925 1.00 88.94 104 VAL A CA 1
ATOM 823 C C . VAL A 1 104 ? -3.818 -5.903 7.012 1.00 88.94 104 VAL A C 1
ATOM 825 O O . VAL A 1 104 ? -3.290 -6.403 6.022 1.00 88.94 104 VAL A O 1
ATOM 828 N N . PRO A 1 105 ? -3.107 -5.701 8.136 1.00 87.88 105 PRO A N 1
ATOM 829 C CA . PRO A 1 105 ? -1.704 -6.098 8.235 1.00 87.88 105 PRO A CA 1
ATOM 830 C C . PRO A 1 105 ? -1.509 -7.620 8.268 1.00 87.88 105 PRO A C 1
ATOM 832 O O . PRO A 1 105 ? -0.543 -8.113 7.688 1.00 87.88 105 PRO A O 1
ATOM 835 N N . LEU A 1 106 ? -2.423 -8.387 8.875 1.00 90.94 106 LEU A N 1
ATOM 836 C CA . LEU A 1 106 ? -2.321 -9.849 8.880 1.00 90.94 106 LEU A CA 1
ATOM 837 C C . LEU A 1 106 ? -2.382 -10.419 7.455 1.00 90.94 106 LEU A C 1
ATOM 839 O O . LEU A 1 106 ? -1.550 -11.238 7.072 1.00 90.94 106 LEU A O 1
ATOM 843 N N . VAL A 1 107 ? -3.344 -9.968 6.652 1.00 88.31 107 VAL A N 1
ATOM 844 C CA . VAL A 1 107 ? -3.506 -10.441 5.274 1.00 88.31 107 VAL A CA 1
ATOM 845 C C . VAL A 1 107 ? -2.481 -9.789 4.341 1.00 88.31 107 VAL A C 1
ATOM 847 O O . VAL A 1 107 ? -1.842 -10.476 3.549 1.00 88.31 107 VAL A O 1
ATOM 850 N N . GLY A 1 108 ? -2.310 -8.470 4.445 1.00 82.69 108 GLY A N 1
ATOM 851 C CA . GLY A 1 108 ? -1.548 -7.656 3.497 1.00 82.69 108 GLY A CA 1
ATOM 852 C C . GLY A 1 108 ? -0.037 -7.612 3.720 1.00 82.69 108 GLY A C 1
ATOM 853 O O . GLY A 1 108 ? 0.677 -7.274 2.785 1.00 82.69 108 GLY A O 1
ATOM 854 N N . ALA A 1 109 ? 0.472 -7.932 4.914 1.00 84.88 109 ALA A N 1
ATOM 855 C CA . ALA A 1 109 ? 1.917 -8.079 5.141 1.00 84.88 109 ALA A CA 1
ATOM 856 C C . ALA A 1 109 ? 2.294 -9.544 5.331 1.00 84.88 109 ALA A C 1
ATOM 858 O O . ALA A 1 109 ? 3.212 -10.024 4.686 1.00 84.88 109 ALA A O 1
ATOM 859 N N . PHE A 1 110 ? 1.592 -10.267 6.202 1.00 88.69 110 PHE A N 1
ATOM 860 C CA . PHE A 1 110 ? 2.056 -11.591 6.611 1.00 88.69 110 PHE A CA 1
ATOM 861 C C . PHE A 1 110 ? 1.615 -12.712 5.661 1.00 88.69 110 PHE A C 1
ATOM 863 O O . PHE A 1 110 ? 2.449 -13.466 5.165 1.00 88.69 110 PHE A O 1
ATOM 870 N N . LEU A 1 111 ? 0.314 -12.840 5.374 1.00 91.06 111 LEU A N 1
ATOM 871 C CA . LEU A 1 111 ? -0.171 -13.934 4.518 1.00 91.06 111 LEU A CA 1
ATOM 872 C C . LEU A 1 111 ? 0.303 -13.805 3.069 1.00 91.06 111 LEU A C 1
ATOM 874 O O . LEU A 1 111 ? 0.564 -14.819 2.419 1.00 91.06 111 LEU A O 1
ATOM 878 N N . ILE A 1 112 ? 0.437 -12.574 2.571 1.00 88.62 112 ILE A N 1
ATOM 879 C CA . ILE A 1 112 ? 0.884 -12.346 1.198 1.00 88.62 112 ILE A CA 1
ATOM 880 C C . ILE A 1 112 ? 2.316 -12.837 0.963 1.00 88.62 112 ILE A C 1
ATOM 882 O O . ILE A 1 112 ? 2.603 -13.335 -0.122 1.00 88.62 112 ILE A O 1
ATOM 886 N N . ASP A 1 113 ? 3.181 -12.791 1.979 1.00 89.56 113 ASP A N 1
ATOM 887 C CA . ASP A 1 113 ? 4.556 -13.281 1.874 1.00 89.56 113 ASP A CA 1
ATOM 888 C C . ASP A 1 113 ? 4.599 -14.802 1.680 1.00 89.56 113 ASP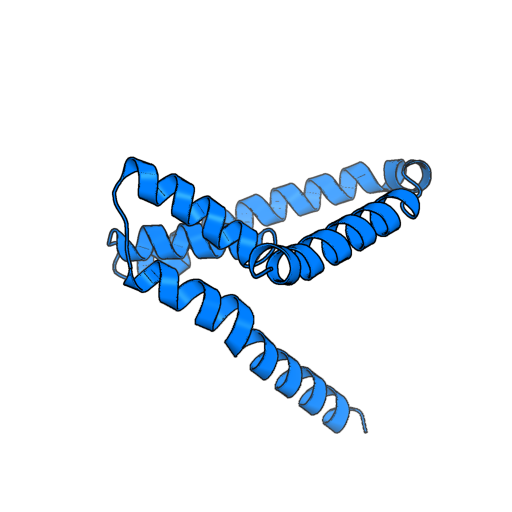 A C 1
ATOM 890 O O . ASP A 1 113 ? 5.364 -15.294 0.848 1.00 89.56 113 ASP A O 1
ATOM 894 N N . PHE A 1 114 ? 3.728 -15.562 2.357 1.00 91.88 114 PHE A N 1
ATOM 895 C CA . PHE A 1 114 ? 3.614 -17.006 2.121 1.00 91.88 114 PHE A CA 1
ATOM 896 C C . PHE A 1 114 ? 3.095 -17.321 0.725 1.00 91.88 114 PHE A C 1
ATOM 898 O O . PHE A 1 114 ? 3.648 -18.183 0.044 1.00 91.88 114 PHE A O 1
ATOM 905 N N . VAL A 1 115 ? 2.040 -16.630 0.290 1.00 93.06 115 VAL A N 1
ATOM 906 C CA . VAL A 1 115 ? 1.460 -16.840 -1.042 1.00 93.06 115 VAL A CA 1
ATOM 907 C C . VAL A 1 115 ? 2.488 -16.511 -2.121 1.00 93.06 115 VAL A C 1
ATOM 909 O O . VAL A 1 115 ? 2.694 -17.313 -3.029 1.00 93.06 115 VAL A O 1
ATOM 912 N N . ASN A 1 116 ? 3.201 -15.392 -1.987 1.00 91.00 116 ASN A N 1
ATOM 913 C CA . ASN A 1 116 ? 4.273 -15.016 -2.902 1.00 91.00 116 ASN A CA 1
ATOM 914 C C . ASN A 1 116 ? 5.400 -16.054 -2.913 1.00 91.00 116 ASN A C 1
ATOM 916 O O . ASN A 1 116 ? 5.824 -16.471 -3.990 1.00 91.00 116 ASN A O 1
ATOM 920 N N . ALA A 1 117 ? 5.852 -16.527 -1.748 1.00 92.44 117 ALA A N 1
ATOM 921 C CA . ALA A 1 117 ? 6.881 -17.561 -1.666 1.00 92.44 117 ALA A CA 1
ATOM 922 C C . ALA A 1 117 ? 6.443 -18.869 -2.346 1.00 92.44 117 ALA A C 1
ATOM 924 O O . ALA A 1 117 ? 7.224 -19.470 -3.087 1.00 92.44 117 ALA A O 1
ATOM 925 N N . LEU A 1 118 ? 5.190 -19.291 -2.147 1.00 93.88 118 LEU A N 1
ATOM 926 C CA . LEU A 1 118 ? 4.621 -20.477 -2.790 1.00 93.88 118 LEU A CA 1
ATOM 927 C C . LEU A 1 118 ? 4.523 -20.315 -4.308 1.00 93.88 118 LEU A C 1
ATOM 929 O O . LEU A 1 118 ? 4.918 -21.223 -5.034 1.00 93.88 118 LEU A O 1
ATOM 933 N N . ILE A 1 119 ? 4.041 -19.166 -4.792 1.00 93.69 119 ILE A N 1
ATOM 934 C CA . ILE A 1 119 ? 3.924 -18.886 -6.229 1.00 93.69 119 ILE A CA 1
ATOM 935 C C . ILE A 1 119 ? 5.305 -18.876 -6.881 1.00 93.69 119 ILE A C 1
ATOM 937 O O . ILE A 1 119 ? 5.499 -19.553 -7.885 1.00 93.69 119 ILE A O 1
ATOM 941 N N . ILE A 1 120 ? 6.282 -18.172 -6.301 1.00 93.56 120 ILE A N 1
ATOM 942 C CA . ILE A 1 120 ? 7.651 -18.118 -6.833 1.00 93.56 120 ILE A CA 1
ATOM 943 C C . ILE A 1 120 ? 8.264 -19.518 -6.856 1.00 93.56 120 ILE A C 1
ATOM 945 O O . ILE A 1 120 ? 8.838 -19.918 -7.865 1.00 93.56 120 ILE A O 1
ATOM 949 N N . THR A 1 121 ? 8.103 -20.287 -5.777 1.00 92.38 121 THR A N 1
ATOM 950 C CA . THR A 1 121 ? 8.623 -21.659 -5.703 1.00 92.38 121 THR A CA 1
ATOM 951 C C . THR A 1 121 ? 7.943 -22.575 -6.724 1.00 92.38 121 THR A C 1
ATOM 953 O O . THR A 1 121 ? 8.621 -23.369 -7.370 1.00 92.38 121 THR A O 1
ATOM 956 N N . GLY A 1 122 ? 6.627 -22.444 -6.915 1.00 92.94 122 GLY A N 1
ATOM 957 C CA . GLY A 1 122 ? 5.861 -23.205 -7.905 1.00 92.94 122 GLY A CA 1
ATOM 958 C C . GLY A 1 122 ? 6.202 -22.834 -9.350 1.00 92.94 122 GLY A C 1
ATOM 959 O O . GLY A 1 122 ? 6.320 -23.705 -10.206 1.00 92.94 122 GLY A O 1
ATOM 960 N N . MET A 1 123 ? 6.421 -21.550 -9.634 1.00 91.56 123 MET A N 1
ATOM 961 C CA . MET A 1 123 ? 6.896 -21.105 -10.945 1.00 91.56 123 MET A CA 1
ATOM 962 C C . MET A 1 123 ? 8.331 -21.578 -11.207 1.00 91.56 123 MET A C 1
ATOM 964 O O . MET A 1 123 ? 8.639 -22.013 -12.314 1.00 91.56 123 MET A O 1
ATOM 968 N N . ALA A 1 124 ? 9.200 -21.540 -10.193 1.00 90.38 124 ALA A N 1
ATOM 969 C CA . ALA A 1 124 ? 10.577 -22.011 -10.299 1.00 90.38 124 ALA A CA 1
ATOM 970 C C . ALA A 1 124 ? 10.667 -23.530 -10.513 1.00 90.38 124 ALA A C 1
ATOM 972 O O . ALA A 1 124 ? 11.535 -23.986 -11.253 1.00 90.38 124 ALA A O 1
ATOM 973 N N . SER A 1 125 ? 9.776 -24.316 -9.899 1.00 85.06 125 SER A N 1
ATOM 974 C CA . SER A 1 125 ? 9.722 -25.766 -10.105 1.00 85.06 125 SER A CA 1
ATOM 975 C C . SER A 1 125 ? 9.107 -26.165 -11.447 1.00 85.06 125 SER A C 1
ATOM 977 O O . SER A 1 125 ? 9.472 -27.210 -11.967 1.00 85.06 125 SER A O 1
ATOM 979 N N . LEU A 1 126 ? 8.222 -25.344 -12.024 1.00 85.00 126 LEU A N 1
ATOM 980 C CA . LEU A 1 126 ? 7.655 -25.557 -13.362 1.00 85.00 126 LEU A CA 1
ATOM 981 C C . LEU A 1 126 ? 8.659 -25.261 -14.492 1.00 85.00 126 LEU A C 1
ATOM 983 O O . LEU A 1 126 ? 8.540 -25.821 -15.578 1.00 85.00 126 LEU A O 1
ATOM 987 N N . PHE A 1 127 ? 9.624 -24.366 -14.258 1.00 73.19 127 PHE A N 1
ATOM 988 C CA . PHE A 1 127 ? 10.647 -23.981 -15.242 1.00 73.19 127 PHE A CA 1
ATOM 989 C C . PHE A 1 127 ? 11.925 -24.846 -15.179 1.00 73.19 127 PHE A C 1
ATOM 991 O O . PHE A 1 127 ? 12.854 -24.631 -15.958 1.00 73.19 127 PHE A O 1
ATOM 998 N N . ARG A 1 128 ? 11.985 -25.812 -14.257 1.00 52.31 128 ARG A N 1
ATOM 999 C CA . ARG A 1 128 ? 13.051 -26.814 -14.153 1.00 52.31 128 ARG A CA 1
ATOM 1000 C C . ARG A 1 128 ? 12.589 -28.145 -14.733 1.00 52.31 128 ARG A C 1
ATOM 1002 O O . ARG A 1 128 ? 13.441 -28.810 -15.359 1.00 52.31 128 ARG A O 1
#

pLDDT: mean 84.53, std 10.01, range [50.03, 94.94]

InterPro domains:
  IPR004445 Sodium/glutamate symport carrier protein GltS [PF03616] (10-96)
  IPR004445 Sodium/glutamate symport carrier protein GltS [PTHR36178] (10-124)

Organism: Anaerosporomusa subterranea (NCBI:txid1794912)

Radius of gyration: 18.33 Å; chains: 1; bounding box: 42×40×47 Å

Secondary structure (DSSP, 8-state):
-HHHHHHHHHHHHHHHHHHHHHH--HHHHHHHHHHHHHHHHHHHHHHHHHIIIIIHHHTTTSHHHHHHHHHHHHHHTS-HHHHHHHHHHHHHHH---HHHHHHHHIIIIIIHHHHHHHHHHHHHHH--

Sequence (128 aa):
MEKQWISFPTFSLSLYITMAINNLKLWELINLAVPLLIILIGQIILMFFFCWLVVFFLMGRDYEATMLSVGMIGFGMGAVPNALVNMQALSQKYGPSPNAFFLVPLVGAFLIDFVNALIITGMASLFR

Foldseek 3Di:
DVVVVVVVVVVVVVVVVVVVVVPDPVVVCVVVVVVVVVVVVVQLVVLVCCLVVPQCVVVPNDPLSVLLSLLSSLPSSPHNVRSLVSSVVVCVPPNDDPVSNVPSCCVGPPVVVVVVVVVVVVVVVVVD